Protein AF-A0A3S1CTF2-F1 (afdb_monomer)

Mean predicted aligned error: 11.58 Å

Solvent-accessible surface area (backbone atoms only — not comparable to full-atom values): 7852 Å² total; per-residue (Å²): 132,82,80,82,68,92,82,84,86,61,97,44,65,65,56,34,46,52,37,29,59,73,66,75,52,88,58,88,77,52,76,78,81,39,35,68,41,41,75,71,63,61,42,79,76,97,58,41,69,43,68,81,70,91,71,80,93,76,92,86,74,57,78,86,50,59,79,38,68,71,51,44,52,49,52,54,48,55,53,52,53,48,61,63,50,60,76,74,59,80,69,84,62,67,42,74,62,83,76,89,72,86,76,79,80,84,76,79,83,74,83,79,83,79,133

Secondary structure (DSSP, 8-state):
-----PPPP-SSHHHHHHHHHTTS------TTTSHHHHHTTSS--S---B---SS-------GGGTT-H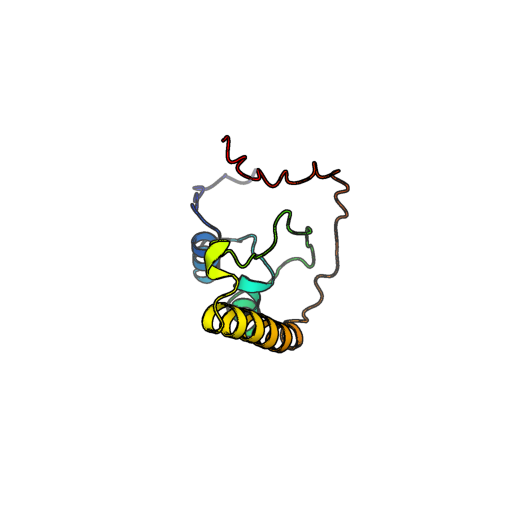HHHHHHHHHHHHHHHHHTT-------B------PPP----------

Radius of gyration: 19.42 Å; Cα contacts (8 Å, |Δi|>4): 58; chains: 1; bounding box: 46×32×60 Å

Sequence (115 aa):
DLERGRRHHLGDARMATEAAVHGHGVALGDSVTASALLARGMLVAPFSLSVPAVDDFYVVCRNEMRATPIVQVFIDWLFAEKAGDDGRADAPVAGRIVSRRKRPALRVMGGKSAS

Foldseek 3Di:
DDPDDDDDDDPDQVRQVVCVLVPVDDGDDDLPVCQVCVVVVSDDDPALEDEPDPDDDDDDDDPVCCPPPVNVVVVVVVVVVVVVCVVRRPPRSPHYDDDPDDDDDDDPPDDDDDD

Structure (mmCIF, N/CA/C/O backbone):
data_AF-A0A3S1CTF2-F1
#
_entry.id   AF-A0A3S1CTF2-F1
#
loop_
_atom_site.group_PDB
_atom_site.id
_atom_site.type_symbol
_atom_site.label_atom_id
_atom_site.label_alt_id
_atom_site.label_comp_id
_atom_site.label_asym_id
_atom_site.label_entity_id
_atom_site.label_seq_id
_atom_site.pdbx_PDB_ins_code
_atom_site.Cartn_x
_atom_site.Cartn_y
_atom_site.Cartn_z
_atom_site.occupancy
_atom_site.B_iso_or_equiv
_atom_site.auth_seq_id
_atom_site.auth_comp_id
_atom_site.auth_asym_id
_atom_site.auth_atom_id
_atom_site.pdbx_PDB_model_num
ATOM 1 N N . ASP A 1 1 ? 27.040 5.688 -20.207 1.00 56.97 1 ASP A N 1
ATOM 2 C CA . ASP A 1 1 ? 26.637 6.690 -19.211 1.00 56.97 1 ASP A CA 1
ATOM 3 C C . ASP A 1 1 ? 25.150 6.940 -19.412 1.00 56.97 1 ASP A C 1
ATOM 5 O O . ASP A 1 1 ? 24.768 7.273 -20.527 1.00 56.97 1 ASP A O 1
ATOM 9 N N . LEU A 1 2 ? 24.292 6.601 -18.447 1.00 67.00 2 LEU A N 1
ATOM 10 C CA . LEU A 1 2 ? 22.846 6.805 -18.605 1.00 67.00 2 LEU A CA 1
ATOM 11 C C . LEU A 1 2 ? 22.540 8.256 -18.231 1.00 67.00 2 LEU A C 1
ATOM 13 O O . LEU A 1 2 ? 22.629 8.615 -17.055 1.00 67.00 2 LEU A O 1
ATOM 17 N N . GLU A 1 3 ? 22.195 9.076 -19.227 1.00 70.69 3 GLU A N 1
ATOM 18 C CA . GLU A 1 3 ? 21.666 10.428 -19.027 1.00 70.69 3 GLU A CA 1
ATOM 19 C C . GLU A 1 3 ? 20.550 10.378 -17.976 1.00 70.69 3 GLU A C 1
ATOM 21 O O . GLU A 1 3 ? 19.512 9.734 -18.155 1.00 70.69 3 GLU A O 1
ATOM 26 N N . ARG A 1 4 ? 20.775 11.024 -16.828 1.00 69.50 4 ARG A N 1
ATOM 27 C CA . ARG A 1 4 ? 19.760 11.104 -15.778 1.00 69.50 4 ARG A CA 1
ATOM 28 C C . ARG A 1 4 ? 18.673 12.071 -16.237 1.00 69.50 4 ARG A C 1
ATOM 30 O O . ARG A 1 4 ? 18.812 13.277 -16.066 1.00 69.50 4 ARG A O 1
ATOM 37 N N . GLY A 1 5 ? 17.595 11.521 -16.792 1.00 70.62 5 GLY A N 1
ATOM 38 C CA . GLY A 1 5 ? 16.392 12.268 -17.154 1.00 70.62 5 GLY A CA 1
ATOM 39 C C . GLY A 1 5 ? 15.729 12.980 -15.965 1.00 70.62 5 GLY A C 1
ATOM 40 O O . GLY A 1 5 ? 16.135 12.847 -14.805 1.00 70.62 5 GLY A O 1
ATOM 41 N N . ARG A 1 6 ? 14.676 13.751 -16.262 1.00 72.12 6 ARG A N 1
ATOM 42 C CA . ARG A 1 6 ? 13.894 14.511 -15.274 1.00 72.12 6 ARG A CA 1
ATOM 43 C C . ARG A 1 6 ? 13.408 13.589 -14.145 1.00 72.12 6 ARG A C 1
ATOM 45 O O . ARG A 1 6 ? 12.745 12.589 -14.394 1.00 72.12 6 ARG A O 1
ATOM 52 N N . ARG A 1 7 ? 13.729 13.941 -12.896 1.00 77.50 7 ARG A N 1
ATOM 53 C CA . ARG A 1 7 ? 13.291 13.201 -11.703 1.00 77.50 7 ARG A CA 1
ATOM 54 C C . ARG A 1 7 ? 11.942 13.725 -11.227 1.00 77.50 7 ARG A C 1
ATOM 56 O O . ARG A 1 7 ? 11.826 14.906 -10.909 1.00 77.50 7 ARG A O 1
ATOM 63 N N . HIS A 1 8 ? 10.950 12.846 -11.144 1.00 82.19 8 HIS A N 1
ATOM 64 C CA . HIS A 1 8 ? 9.673 13.148 -10.506 1.00 82.19 8 HIS A CA 1
ATOM 65 C C . HIS A 1 8 ? 9.795 12.911 -8.998 1.00 82.19 8 HIS A C 1
ATOM 67 O O . HIS A 1 8 ? 10.136 11.811 -8.568 1.00 82.19 8 HIS A O 1
ATOM 73 N N . HIS A 1 9 ? 9.546 13.947 -8.196 1.00 89.00 9 HIS A N 1
ATOM 74 C CA . HIS A 1 9 ? 9.347 13.800 -6.757 1.00 89.00 9 HIS A CA 1
ATOM 75 C C . HIS A 1 9 ? 7.848 13.652 -6.510 1.00 89.00 9 HIS A C 1
ATOM 77 O O . HIS A 1 9 ? 7.070 14.515 -6.915 1.00 89.00 9 HIS A O 1
ATOM 83 N N . LEU A 1 10 ? 7.453 12.564 -5.859 1.00 90.69 10 LEU A N 1
ATOM 84 C CA . LEU A 1 10 ? 6.064 12.269 -5.520 1.00 90.69 10 LEU A CA 1
ATOM 85 C C . LEU A 1 10 ? 5.944 12.311 -3.997 1.00 90.69 10 LEU A C 1
ATOM 87 O O . LEU A 1 10 ? 6.750 11.693 -3.306 1.00 90.69 10 LEU A O 1
ATOM 91 N N . GLY A 1 11 ? 4.998 13.105 -3.492 1.00 90.38 11 GLY A N 1
ATOM 92 C CA . GLY A 1 11 ? 4.903 13.430 -2.065 1.00 90.38 11 GLY A CA 1
ATOM 93 C C . GLY A 1 11 ? 4.370 12.294 -1.190 1.00 90.38 11 GLY A C 1
ATOM 94 O O . GLY A 1 11 ? 4.563 12.325 0.022 1.00 90.38 11 GLY A O 1
ATOM 95 N N . ASP A 1 12 ? 3.727 11.290 -1.789 1.00 90.00 12 ASP A N 1
ATOM 96 C CA . ASP A 1 12 ? 3.221 10.116 -1.086 1.00 90.00 12 ASP A CA 1
ATOM 97 C C . ASP A 1 12 ? 3.256 8.847 -1.961 1.00 90.00 12 ASP A C 1
ATOM 99 O O . ASP A 1 12 ? 3.477 8.885 -3.179 1.00 90.00 12 ASP A O 1
ATOM 103 N N . ALA A 1 13 ? 3.043 7.698 -1.313 1.00 88.88 13 ALA A N 1
ATOM 104 C CA . ALA A 1 13 ? 3.058 6.386 -1.954 1.00 88.88 13 ALA A CA 1
ATOM 105 C C . ALA A 1 13 ? 1.910 6.191 -2.958 1.00 88.88 13 ALA A C 1
ATOM 107 O O . ALA A 1 13 ? 2.087 5.501 -3.965 1.00 88.88 13 ALA A O 1
ATOM 108 N N . ARG A 1 14 ? 0.747 6.812 -2.724 1.00 90.88 14 ARG A N 1
ATOM 109 C CA . ARG A 1 14 ? -0.415 6.707 -3.616 1.00 90.88 14 ARG A CA 1
ATOM 110 C C . ARG A 1 14 ? -0.116 7.380 -4.952 1.00 90.88 14 ARG A C 1
ATOM 112 O O . ARG A 1 14 ? -0.304 6.762 -5.995 1.00 90.88 14 ARG A O 1
ATOM 119 N N . MET A 1 15 ? 0.419 8.599 -4.921 1.00 93.94 15 MET A N 1
ATOM 120 C CA . MET A 1 15 ? 0.849 9.340 -6.104 1.00 93.94 15 MET A CA 1
ATOM 121 C C . MET A 1 15 ? 1.916 8.562 -6.874 1.00 93.94 15 MET A C 1
ATOM 123 O O . MET A 1 15 ? 1.834 8.459 -8.096 1.00 93.94 15 MET A O 1
ATOM 127 N N . ALA A 1 16 ? 2.904 7.987 -6.179 1.00 93.88 16 ALA A N 1
ATOM 128 C CA . ALA A 1 16 ? 3.935 7.182 -6.832 1.00 93.88 16 ALA A CA 1
ATOM 129 C C . ALA A 1 16 ? 3.360 5.934 -7.514 1.00 93.88 16 ALA A C 1
ATOM 131 O O . ALA A 1 16 ? 3.729 5.617 -8.646 1.00 93.88 16 ALA A O 1
ATOM 132 N N . THR A 1 17 ? 2.412 5.272 -6.857 1.00 93.81 17 THR A N 1
ATOM 133 C CA . THR A 1 17 ? 1.716 4.103 -7.398 1.00 93.81 17 THR A CA 1
ATOM 134 C C . THR A 1 17 ? 0.894 4.472 -8.635 1.00 93.81 17 THR A C 1
ATOM 136 O O . THR A 1 17 ? 0.985 3.796 -9.657 1.00 93.81 17 THR A O 1
ATOM 139 N N . GLU A 1 18 ? 0.150 5.578 -8.596 1.00 94.31 18 GLU A N 1
ATOM 140 C CA . GLU A 1 18 ? -0.595 6.085 -9.756 1.00 94.31 18 GLU A CA 1
ATOM 141 C C . GLU A 1 18 ? 0.326 6.462 -10.915 1.00 94.31 18 GLU A C 1
ATOM 143 O O . GLU A 1 18 ? 0.026 6.138 -12.064 1.00 94.31 18 GLU A O 1
ATOM 148 N N . ALA A 1 19 ? 1.466 7.095 -10.635 1.00 94.88 19 ALA A N 1
ATOM 149 C CA . ALA A 1 19 ? 2.448 7.426 -11.658 1.00 94.88 19 ALA A CA 1
ATOM 150 C C . ALA A 1 19 ? 2.981 6.162 -12.359 1.00 94.88 19 ALA A C 1
ATOM 152 O O . ALA A 1 19 ? 3.088 6.143 -13.586 1.00 94.88 19 ALA A O 1
ATOM 153 N N . ALA A 1 20 ? 3.249 5.088 -11.607 1.00 94.88 20 ALA A N 1
ATOM 154 C CA . ALA A 1 20 ? 3.664 3.802 -12.168 1.00 94.88 20 ALA A CA 1
ATOM 155 C C . ALA A 1 20 ? 2.564 3.153 -13.026 1.00 94.88 20 ALA A C 1
ATOM 157 O O . ALA A 1 20 ? 2.854 2.691 -14.128 1.00 94.88 20 ALA A O 1
ATOM 158 N N . VAL A 1 21 ? 1.302 3.191 -12.578 1.00 95.88 21 VAL A N 1
ATOM 159 C CA . VAL A 1 21 ? 0.148 2.696 -13.359 1.00 95.88 21 VAL A CA 1
ATOM 160 C C . VAL A 1 21 ? 0.044 3.396 -14.722 1.00 95.88 21 VAL A C 1
ATOM 162 O O . VAL A 1 21 ? -0.297 2.756 -15.711 1.00 95.88 21 VAL A O 1
ATOM 165 N N . HIS A 1 22 ? 0.374 4.688 -14.796 1.00 95.62 22 HIS A N 1
ATOM 166 C CA . HIS A 1 22 ? 0.340 5.471 -16.040 1.00 95.62 22 HIS A CA 1
ATOM 167 C C . HIS A 1 22 ? 1.665 5.451 -16.826 1.00 95.62 22 HIS A C 1
ATOM 169 O O . HIS A 1 22 ? 1.826 6.205 -17.784 1.00 95.62 22 HIS A O 1
ATOM 175 N N . GLY A 1 23 ? 2.626 4.601 -16.449 1.00 92.94 23 GLY A N 1
ATOM 176 C CA . GLY A 1 23 ? 3.873 4.422 -17.197 1.00 92.94 23 GLY A CA 1
ATOM 177 C C . GLY A 1 23 ? 4.937 5.498 -16.959 1.00 92.94 23 GLY A C 1
ATOM 178 O O . GLY A 1 23 ? 5.883 5.602 -17.736 1.00 92.94 23 GLY A O 1
ATOM 179 N N . HIS A 1 24 ? 4.840 6.283 -15.883 1.00 92.38 24 HIS A N 1
ATOM 180 C CA . HIS A 1 24 ? 5.851 7.291 -1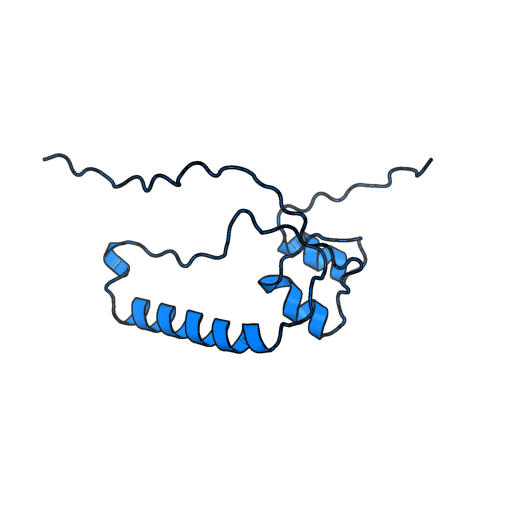5.532 1.00 92.38 24 HIS A CA 1
ATOM 181 C C . HIS A 1 24 ? 7.086 6.717 -14.810 1.00 92.38 24 HIS A C 1
ATOM 183 O O . HIS A 1 24 ? 7.969 7.477 -14.410 1.00 92.38 24 HIS A O 1
ATOM 189 N N . GLY A 1 25 ? 7.173 5.393 -14.640 1.00 91.38 25 GLY A N 1
ATOM 190 C CA . GLY A 1 25 ? 8.342 4.712 -14.082 1.00 91.38 25 GLY A CA 1
ATOM 191 C C . GLY A 1 25 ? 7.989 3.536 -13.174 1.00 91.38 25 GLY A C 1
ATOM 192 O O . GLY A 1 25 ? 6.941 2.913 -13.319 1.00 91.38 25 GLY A O 1
ATOM 193 N N . VAL A 1 26 ? 8.888 3.238 -12.231 1.00 92.62 26 VAL A N 1
ATOM 194 C CA . VAL A 1 26 ? 8.738 2.174 -11.225 1.00 92.62 26 VAL A CA 1
ATOM 195 C C . VAL A 1 26 ? 8.519 2.805 -9.853 1.00 92.62 26 VAL A C 1
ATOM 197 O O . VAL A 1 26 ? 9.243 3.727 -9.477 1.00 92.62 26 VAL A O 1
ATOM 200 N N . ALA A 1 27 ? 7.554 2.283 -9.097 1.00 92.56 27 ALA A N 1
ATOM 201 C CA . ALA A 1 27 ? 7.286 2.683 -7.720 1.00 92.56 27 ALA A CA 1
ATOM 202 C C . ALA A 1 27 ? 7.613 1.548 -6.742 1.00 92.56 27 ALA A C 1
ATOM 204 O O . ALA A 1 27 ? 7.464 0.370 -7.065 1.00 92.56 27 ALA A O 1
ATOM 205 N N . LEU A 1 28 ? 8.038 1.917 -5.533 1.00 90.19 28 LEU A N 1
ATOM 206 C CA . LEU A 1 28 ? 8.099 1.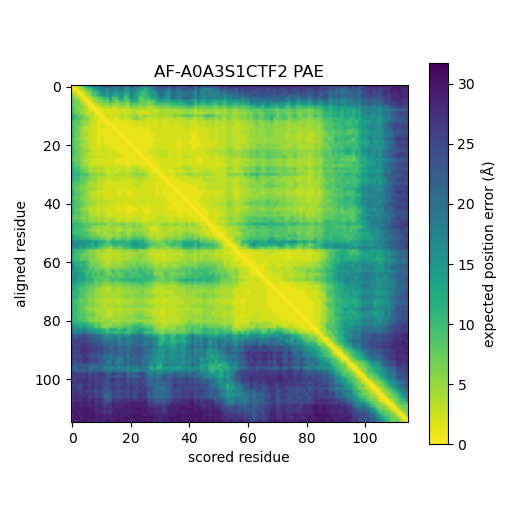003 -4.398 1.00 90.19 28 LEU A CA 1
ATOM 207 C C . LEU A 1 28 ? 6.759 1.082 -3.660 1.00 90.19 28 LEU A C 1
ATOM 209 O O . LEU A 1 28 ? 6.429 2.136 -3.120 1.00 90.19 28 LEU A O 1
ATOM 213 N N . GLY A 1 29 ? 5.998 -0.010 -3.670 1.00 87.81 29 GLY A N 1
ATOM 214 C CA . GLY A 1 29 ? 4.712 -0.128 -2.979 1.00 87.81 29 GLY A CA 1
ATOM 215 C C . GLY A 1 29 ? 4.745 -1.170 -1.864 1.00 87.81 29 GLY A C 1
ATOM 216 O O . GLY A 1 29 ? 5.749 -1.857 -1.665 1.00 87.81 29 GLY A O 1
ATOM 217 N N . ASP A 1 30 ? 3.629 -1.293 -1.154 1.00 85.75 30 ASP A N 1
ATOM 218 C CA . ASP A 1 30 ? 3.403 -2.318 -0.138 1.00 85.75 30 ASP A CA 1
ATOM 219 C C . ASP A 1 30 ? 2.366 -3.350 -0.612 1.00 85.75 30 ASP A C 1
ATOM 221 O O . ASP A 1 30 ? 1.649 -3.150 -1.596 1.00 85.75 30 ASP A O 1
ATOM 225 N N . SER A 1 31 ? 2.299 -4.484 0.085 1.00 80.12 31 SER A N 1
ATOM 226 C CA . SER A 1 31 ? 1.397 -5.580 -0.273 1.00 80.12 31 SER A CA 1
ATOM 227 C C . SER A 1 31 ? -0.081 -5.253 -0.057 1.00 80.12 31 SER A C 1
ATOM 229 O O . SER A 1 31 ? -0.919 -5.929 -0.633 1.00 80.12 31 SER A O 1
ATOM 231 N N . VAL A 1 32 ? -0.423 -4.245 0.746 1.00 83.31 32 VAL A N 1
ATOM 232 C CA . VAL A 1 32 ? -1.815 -3.868 1.024 1.00 83.31 32 VAL A CA 1
ATOM 233 C C . VAL A 1 32 ? -2.347 -2.993 -0.108 1.00 83.31 32 VAL A C 1
ATOM 235 O O . VAL A 1 32 ? -3.375 -3.291 -0.709 1.00 83.31 32 VAL A O 1
ATOM 238 N N . THR A 1 33 ? -1.625 -1.932 -0.458 1.00 85.31 33 THR A N 1
ATOM 239 C CA . THR A 1 33 ? -2.079 -0.934 -1.434 1.00 85.31 33 THR A CA 1
ATOM 240 C C . THR A 1 33 ? -1.882 -1.378 -2.884 1.00 85.31 33 THR A C 1
ATOM 242 O O . THR A 1 33 ? -2.679 -1.012 -3.752 1.00 85.31 33 THR A O 1
ATOM 245 N N . ALA A 1 34 ? -0.863 -2.198 -3.167 1.00 89.12 34 ALA A N 1
ATOM 246 C CA . ALA A 1 34 ? -0.570 -2.656 -4.525 1.00 89.12 34 ALA A CA 1
ATOM 247 C C . ALA A 1 34 ? -1.261 -3.976 -4.906 1.00 89.12 34 ALA A C 1
ATOM 249 O O . ALA A 1 34 ? -1.357 -4.264 -6.099 1.00 89.12 34 ALA A O 1
ATOM 250 N N . SER A 1 35 ? -1.761 -4.769 -3.946 1.00 86.31 35 SER A N 1
ATOM 251 C CA . SER A 1 35 ? -2.295 -6.122 -4.205 1.00 86.31 35 SER A CA 1
ATOM 252 C C . SER A 1 35 ? -3.367 -6.134 -5.297 1.00 86.31 35 SER A C 1
ATOM 254 O O . SER A 1 35 ? -3.206 -6.804 -6.317 1.00 86.31 35 SER A O 1
ATOM 256 N N . ALA A 1 36 ? -4.408 -5.306 -5.166 1.00 87.88 36 ALA A N 1
ATOM 257 C CA . ALA A 1 36 ? -5.478 -5.241 -6.160 1.00 87.88 36 ALA A CA 1
ATOM 258 C C . ALA A 1 36 ? -4.977 -4.796 -7.548 1.00 87.88 36 ALA A C 1
ATOM 260 O O . ALA A 1 36 ? -5.492 -5.241 -8.574 1.00 87.88 36 ALA A O 1
ATOM 261 N N . LEU A 1 37 ? -3.959 -3.929 -7.588 1.00 91.69 37 LEU A N 1
ATOM 262 C CA . LEU A 1 37 ? -3.352 -3.417 -8.819 1.00 91.69 37 LEU A CA 1
ATOM 263 C C . LEU A 1 37 ? -2.533 -4.483 -9.551 1.00 91.69 37 LEU A C 1
ATOM 265 O O . LEU A 1 37 ? -2.567 -4.545 -10.782 1.00 91.69 37 LEU A O 1
ATOM 269 N N . LEU A 1 38 ? -1.827 -5.315 -8.788 1.00 90.62 38 LEU A N 1
ATOM 270 C CA . LEU A 1 38 ? -1.084 -6.470 -9.281 1.00 90.62 38 LEU A CA 1
ATOM 271 C C . LEU A 1 38 ? -2.048 -7.570 -9.745 1.00 90.62 38 LEU A C 1
ATOM 273 O O . LEU A 1 38 ? -1.904 -8.082 -10.851 1.00 90.62 38 LEU A O 1
ATOM 277 N N . ALA A 1 39 ? -3.084 -7.866 -8.955 1.00 88.25 39 ALA A N 1
ATOM 278 C CA . ALA A 1 39 ? -4.089 -8.879 -9.277 1.00 88.25 39 ALA A CA 1
ATOM 279 C C . ALA A 1 39 ? -4.854 -8.566 -10.574 1.00 88.25 39 ALA A C 1
ATOM 281 O O . ALA A 1 39 ? -5.163 -9.472 -11.345 1.00 88.25 39 ALA A O 1
ATOM 282 N N . ARG A 1 40 ? -5.130 -7.283 -10.849 1.00 91.75 40 A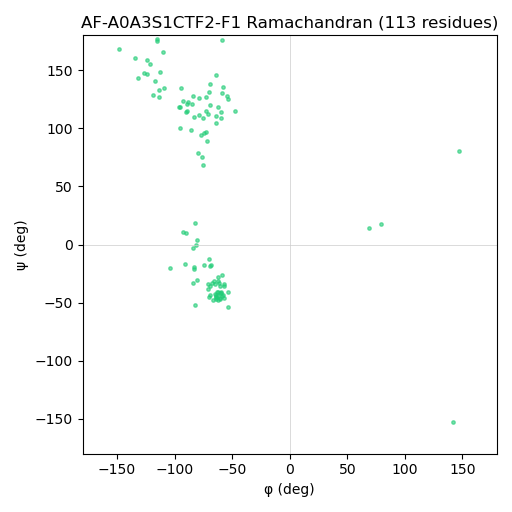RG A N 1
ATOM 283 C CA . ARG A 1 40 ? -5.763 -6.838 -12.105 1.00 91.75 40 ARG A CA 1
ATOM 284 C C . ARG A 1 40 ? -4.793 -6.707 -13.287 1.00 91.75 40 ARG A C 1
ATOM 286 O O . ARG A 1 40 ? -5.220 -6.294 -14.360 1.00 91.75 40 ARG A O 1
ATOM 293 N N . GLY A 1 41 ? -3.502 -6.984 -13.093 1.00 92.00 41 GLY A N 1
ATOM 294 C CA . GLY A 1 41 ? -2.470 -6.856 -14.127 1.00 92.00 41 GLY A CA 1
ATOM 295 C C . GLY A 1 41 ? -2.158 -5.417 -14.551 1.00 92.00 41 GLY A C 1
ATOM 296 O O . GLY A 1 41 ? -1.523 -5.208 -15.579 1.00 92.00 41 GLY A O 1
ATOM 297 N N . MET A 1 42 ? -2.598 -4.414 -13.784 1.00 95.19 42 MET A N 1
ATOM 298 C CA . MET A 1 42 ? -2.280 -3.006 -14.065 1.00 95.19 42 MET A CA 1
ATOM 299 C C . MET A 1 42 ? -0.913 -2.587 -13.531 1.00 95.19 42 MET A C 1
ATOM 301 O O . MET A 1 42 ? -0.364 -1.580 -13.964 1.00 95.19 42 MET A O 1
ATOM 305 N N . LEU A 1 43 ? -0.372 -3.350 -12.587 1.00 94.50 43 LEU A N 1
ATOM 306 C CA . LEU A 1 43 ? 1.027 -3.301 -12.196 1.00 94.50 43 LEU A CA 1
ATOM 307 C C . LEU A 1 43 ? 1.627 -4.695 -12.336 1.00 94.50 43 LEU A C 1
ATOM 309 O O . LEU A 1 43 ? 0.926 -5.704 -12.277 1.00 94.50 43 LEU A O 1
ATOM 313 N N . VAL A 1 44 ? 2.949 -4.732 -12.453 1.00 93.06 44 VAL A N 1
ATOM 314 C CA . VAL A 1 44 ? 3.751 -5.948 -12.330 1.00 93.06 44 VAL A CA 1
ATOM 315 C C . VAL A 1 44 ? 4.844 -5.707 -11.296 1.00 93.06 44 VAL A C 1
ATOM 317 O O . VAL A 1 44 ? 5.335 -4.586 -11.163 1.00 93.06 44 VAL A O 1
ATOM 320 N N . ALA A 1 45 ? 5.236 -6.749 -10.565 1.00 91.81 45 ALA A N 1
ATOM 321 C CA . ALA A 1 45 ? 6.389 -6.710 -9.673 1.00 91.81 45 ALA A CA 1
ATOM 322 C C . ALA A 1 45 ? 7.613 -7.265 -10.427 1.00 91.81 45 ALA A C 1
ATOM 324 O O . ALA A 1 45 ? 7.736 -8.482 -10.560 1.00 91.81 45 ALA A O 1
ATOM 325 N N . PRO A 1 46 ? 8.517 -6.415 -10.954 1.00 89.38 46 PRO A N 1
ATOM 326 C CA . PRO A 1 46 ? 9.630 -6.877 -11.790 1.00 89.38 46 PRO A CA 1
ATOM 327 C C . PRO A 1 46 ? 10.680 -7.687 -11.015 1.00 89.38 46 PRO A C 1
ATOM 329 O O . PRO A 1 46 ? 11.478 -8.397 -11.621 1.00 89.38 46 PRO A O 1
ATOM 332 N N . PHE A 1 47 ? 10.686 -7.587 -9.684 1.00 87.31 47 PHE A N 1
ATOM 333 C CA . PHE A 1 47 ? 11.595 -8.310 -8.803 1.00 87.31 47 PHE A CA 1
ATOM 334 C C . PHE A 1 47 ? 10.806 -8.956 -7.670 1.00 87.31 47 PHE A C 1
ATOM 336 O O . PHE A 1 47 ? 9.911 -8.336 -7.100 1.00 87.31 47 PHE A O 1
ATOM 343 N N . SER A 1 48 ? 11.213 -10.156 -7.266 1.00 81.38 48 SER A N 1
ATOM 344 C CA . SER A 1 48 ? 10.680 -10.840 -6.084 1.00 81.38 48 SER A CA 1
ATOM 345 C C . SER A 1 48 ? 11.327 -10.364 -4.772 1.00 81.38 48 SER A C 1
ATOM 347 O O . SER A 1 48 ? 11.267 -11.051 -3.755 1.00 81.38 48 SER A O 1
ATOM 349 N N . LEU A 1 49 ? 11.963 -9.187 -4.777 1.00 85.44 49 LEU A N 1
ATOM 350 C CA . LEU A 1 49 ? 12.636 -8.619 -3.615 1.00 85.44 49 LEU A CA 1
ATOM 351 C C . LEU A 1 49 ? 11.639 -7.869 -2.724 1.00 85.44 49 LEU A C 1
ATOM 353 O O . LEU A 1 49 ? 10.972 -6.945 -3.182 1.00 85.44 49 LEU A O 1
ATOM 357 N N . SER A 1 50 ? 11.615 -8.201 -1.432 1.00 82.75 50 SER A N 1
ATOM 358 C CA . SER A 1 50 ? 10.906 -7.422 -0.411 1.00 82.75 50 SER A CA 1
ATOM 359 C C . SER A 1 50 ? 11.831 -6.998 0.720 1.00 82.75 50 SER A C 1
ATOM 361 O O . SER A 1 50 ? 12.755 -7.712 1.129 1.00 82.75 50 SER A O 1
ATOM 363 N N . VAL A 1 51 ? 11.535 -5.824 1.267 1.00 84.06 51 VAL A N 1
ATOM 364 C CA . VAL A 1 51 ? 12.096 -5.353 2.531 1.00 84.06 51 VAL A CA 1
ATOM 365 C C . VAL A 1 51 ? 10.947 -5.286 3.533 1.00 84.06 51 VAL A C 1
ATOM 367 O O . VAL A 1 51 ? 9.894 -4.751 3.187 1.00 84.06 51 VAL A O 1
ATOM 370 N N . PRO A 1 52 ? 11.109 -5.816 4.760 1.00 80.12 52 PRO A N 1
ATOM 371 C CA . PRO A 1 52 ? 10.101 -5.655 5.798 1.00 80.12 52 PRO A CA 1
ATOM 372 C C . PRO A 1 52 ? 9.787 -4.174 6.006 1.00 80.12 52 PRO A C 1
ATOM 374 O O . PRO A 1 52 ? 10.706 -3.376 6.219 1.00 80.12 52 PRO A O 1
ATOM 377 N N . ALA A 1 53 ? 8.504 -3.821 5.959 1.00 78.81 53 ALA A N 1
ATOM 378 C CA . ALA A 1 53 ? 8.075 -2.467 6.255 1.00 78.81 53 ALA A CA 1
ATOM 379 C C . ALA A 1 53 ? 8.525 -2.080 7.676 1.00 78.81 53 ALA A C 1
ATOM 381 O O . ALA A 1 53 ? 8.469 -2.879 8.620 1.00 78.81 53 ALA A O 1
ATOM 382 N N . VAL A 1 54 ? 9.062 -0.864 7.820 1.00 71.69 54 VAL A N 1
ATOM 383 C CA . VAL A 1 54 ? 9.494 -0.351 9.131 1.00 71.69 54 VAL A CA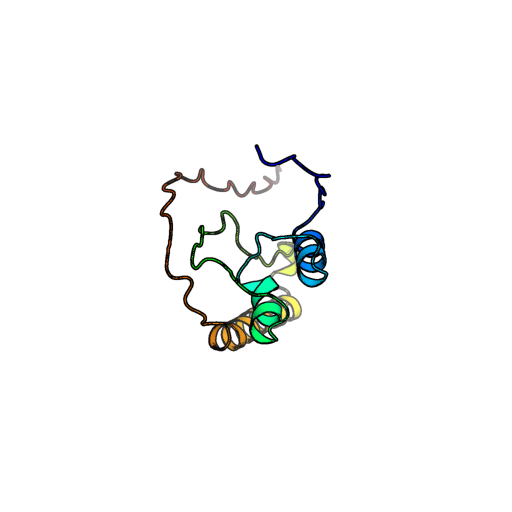 1
ATOM 384 C C . VAL A 1 54 ? 8.276 -0.093 10.015 1.00 71.69 54 VAL A C 1
ATOM 386 O O . VAL A 1 54 ? 8.319 -0.402 11.205 1.00 71.69 54 VAL A O 1
ATOM 389 N N . ASP A 1 55 ? 7.188 0.361 9.404 1.00 71.50 55 ASP A N 1
ATOM 390 C CA . ASP A 1 55 ? 5.904 0.632 10.033 1.00 71.50 55 ASP A CA 1
ATOM 391 C C . ASP A 1 55 ? 4.811 -0.209 9.366 1.00 71.50 55 ASP A C 1
ATOM 393 O O . ASP A 1 55 ? 4.960 -0.632 8.221 1.00 71.50 55 ASP A O 1
ATOM 397 N N . ASP A 1 56 ? 3.739 -0.470 10.106 1.00 79.69 56 ASP A N 1
ATOM 398 C CA . ASP A 1 56 ? 2.568 -1.216 9.642 1.00 79.69 56 ASP A CA 1
ATOM 399 C C . ASP A 1 56 ? 1.339 -0.290 9.641 1.00 79.69 56 ASP A C 1
ATOM 401 O O . ASP A 1 56 ? 1.414 0.863 10.080 1.00 79.69 56 ASP A O 1
ATOM 405 N N . PHE A 1 57 ? 0.200 -0.775 9.160 1.00 84.12 57 PHE A N 1
ATOM 406 C CA . PHE A 1 57 ? -1.064 -0.055 9.244 1.00 84.12 57 PHE A CA 1
ATOM 407 C C . PHE A 1 57 ? -1.663 -0.192 10.649 1.00 84.12 57 PHE A C 1
ATOM 409 O O . PHE A 1 57 ? -1.868 -1.295 11.153 1.00 84.12 57 PHE A O 1
ATOM 416 N N . TYR A 1 58 ? -1.978 0.941 11.280 1.00 89.50 58 TYR A N 1
ATOM 417 C CA . TYR A 1 58 ? -2.536 0.985 12.631 1.00 89.50 58 TYR A CA 1
ATOM 418 C C . TYR A 1 58 ? -3.933 1.597 12.636 1.00 89.50 58 TYR A C 1
ATOM 420 O O . TYR A 1 58 ? -4.181 2.616 11.992 1.00 89.50 58 TYR A O 1
ATOM 428 N N . VAL A 1 59 ? -4.820 1.029 13.452 1.00 91.44 59 VAL A N 1
ATOM 429 C CA . VAL A 1 59 ? -6.082 1.677 13.814 1.00 91.44 59 VAL A CA 1
ATOM 430 C C . VAL A 1 59 ? -5.849 2.531 15.052 1.00 91.44 59 VAL A C 1
ATOM 432 O O . VAL A 1 59 ? -5.451 2.026 16.101 1.00 91.44 59 VAL A O 1
ATOM 435 N N . VAL A 1 60 ? -6.101 3.833 14.934 1.00 92.88 60 VAL A N 1
ATOM 436 C CA . VAL A 1 60 ? -5.912 4.794 16.024 1.00 92.88 60 VAL A CA 1
ATOM 437 C C . VAL A 1 60 ? -7.249 5.437 16.360 1.00 92.88 60 VAL A C 1
ATOM 439 O O . VAL A 1 60 ? -7.941 5.963 15.493 1.00 92.88 60 VAL A O 1
ATOM 442 N N . CYS A 1 61 ? -7.601 5.421 17.642 1.00 93.00 61 CYS A N 1
ATOM 443 C CA . CYS A 1 61 ? -8.747 6.140 18.181 1.00 93.00 61 CYS A CA 1
ATOM 444 C C . CYS A 1 61 ? -8.339 6.864 19.467 1.00 93.00 61 CYS A C 1
ATOM 446 O O . CYS A 1 61 ? -7.327 6.533 20.090 1.00 93.00 61 CYS A O 1
ATOM 448 N N . ARG A 1 62 ? -9.121 7.872 19.866 1.00 93.81 62 ARG A N 1
ATOM 449 C CA . ARG A 1 62 ? -8.933 8.501 21.177 1.00 93.81 62 ARG A CA 1
ATOM 450 C C . ARG A 1 62 ? -9.222 7.481 22.276 1.00 93.81 62 ARG A C 1
ATOM 452 O O . ARG A 1 62 ? -10.110 6.645 22.118 1.00 93.81 62 ARG A O 1
ATOM 459 N N . ASN A 1 63 ? -8.497 7.562 23.388 1.00 89.94 63 ASN A N 1
ATOM 460 C CA . ASN A 1 63 ? -8.584 6.555 24.445 1.00 89.94 63 ASN A CA 1
ATOM 461 C C . ASN A 1 63 ? -10.005 6.440 25.022 1.00 89.94 63 ASN A C 1
ATOM 463 O O . ASN A 1 63 ? -10.506 5.337 25.216 1.00 89.94 63 ASN A O 1
ATOM 467 N N . GLU A 1 64 ? -10.683 7.571 25.210 1.00 92.50 64 GLU A N 1
ATOM 468 C CA . GLU A 1 64 ? -12.071 7.641 25.668 1.00 92.50 64 GLU A CA 1
ATOM 469 C C . GLU A 1 64 ? -13.064 6.981 24.697 1.00 92.50 64 GLU A C 1
ATOM 471 O O . GLU A 1 64 ? -14.080 6.440 25.122 1.00 92.50 64 GLU A O 1
ATOM 476 N N . MET A 1 65 ? -12.745 6.957 23.400 1.00 91.88 65 MET A N 1
ATOM 477 C CA . MET A 1 65 ? -13.599 6.364 22.370 1.00 91.88 65 MET A CA 1
ATOM 478 C C . MET A 1 65 ? -13.412 4.853 22.249 1.00 91.88 65 MET A C 1
ATOM 480 O O . MET A 1 65 ? -14.318 4.181 21.759 1.00 91.88 65 MET A O 1
ATOM 484 N N . ARG A 1 66 ? -12.283 4.306 22.717 1.00 88.06 66 ARG A N 1
ATOM 485 C CA . ARG A 1 66 ? -11.944 2.880 22.587 1.00 88.06 66 ARG A CA 1
ATOM 486 C C . ARG A 1 66 ? -12.997 1.955 23.203 1.00 88.06 66 ARG A C 1
ATOM 488 O O . ARG A 1 66 ? -13.215 0.869 22.688 1.00 88.06 66 ARG A O 1
ATOM 495 N N . ALA A 1 67 ? -13.645 2.379 24.288 1.00 89.31 67 ALA A N 1
ATOM 496 C CA . ALA A 1 67 ? -14.684 1.599 24.963 1.00 89.31 67 ALA A CA 1
ATOM 497 C C . ALA A 1 67 ? -16.083 1.751 24.331 1.00 89.31 67 ALA A C 1
ATOM 499 O O . ALA A 1 67 ? -17.034 1.115 24.784 1.00 89.31 67 ALA A O 1
ATOM 500 N N . THR A 1 68 ? -16.238 2.595 23.306 1.00 96.25 68 THR A N 1
ATOM 501 C CA . THR A 1 68 ? -17.538 2.821 22.665 1.00 96.25 68 THR A CA 1
ATOM 502 C C . THR A 1 68 ? -17.911 1.596 21.825 1.00 96.25 68 THR A C 1
ATOM 504 O O . THR A 1 68 ? -17.134 1.234 20.938 1.00 96.25 68 THR A O 1
ATOM 507 N N . PRO A 1 69 ? -19.102 0.992 22.006 1.00 95.62 69 PRO A N 1
ATOM 508 C CA . PRO A 1 69 ? -19.479 -0.231 21.294 1.00 95.62 69 PRO A CA 1
ATOM 509 C C . PRO A 1 69 ? -19.341 -0.137 19.770 1.00 95.62 69 PRO A C 1
ATOM 511 O O . PRO A 1 69 ? -18.829 -1.057 19.145 1.00 95.62 69 PRO A O 1
ATOM 514 N N . ILE A 1 70 ? -19.719 0.997 19.168 1.00 95.62 70 ILE A N 1
ATOM 515 C CA . ILE A 1 70 ? -19.606 1.190 17.714 1.00 95.62 70 ILE A CA 1
ATOM 516 C C . ILE A 1 70 ? -18.152 1.191 17.221 1.00 95.62 70 ILE A C 1
ATOM 518 O O . ILE A 1 70 ? -17.872 0.698 16.133 1.00 95.62 70 ILE A O 1
ATOM 522 N N . VAL A 1 71 ? -17.218 1.707 18.028 1.00 96.19 71 VAL A N 1
ATOM 523 C CA . VAL A 1 71 ? -15.786 1.715 17.698 1.00 96.19 71 VAL A CA 1
ATOM 524 C C . VAL A 1 71 ? -15.242 0.293 17.739 1.00 96.19 71 VAL A C 1
ATOM 526 O O . VAL A 1 71 ? -14.532 -0.106 16.822 1.00 96.19 71 VAL A O 1
ATOM 529 N N . GLN A 1 72 ? -15.620 -0.486 18.755 1.00 94.62 72 GLN A N 1
ATOM 530 C CA . GLN A 1 72 ? -15.192 -1.878 18.869 1.00 94.62 72 GLN A CA 1
ATOM 531 C C . GLN A 1 72 ? -15.725 -2.728 17.710 1.00 94.62 72 GLN A C 1
ATOM 533 O O . GLN A 1 72 ? -14.946 -3.415 17.060 1.00 94.62 72 GLN A O 1
ATOM 538 N N . VAL A 1 73 ? -17.016 -2.598 17.383 1.00 96.56 73 VAL A N 1
ATOM 539 C CA . VAL A 1 73 ? -17.632 -3.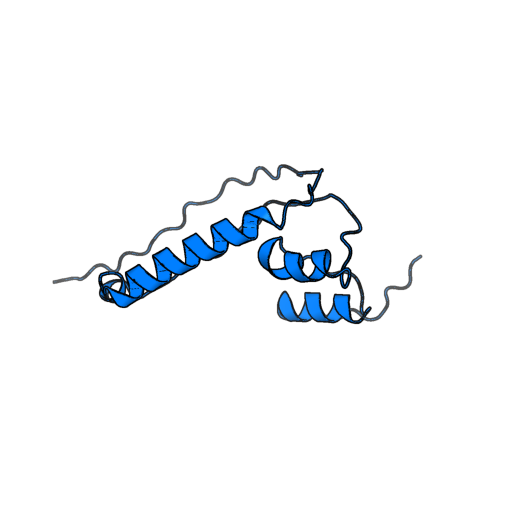306 16.248 1.00 96.56 73 VAL A CA 1
ATOM 540 C C . VAL A 1 73 ? -16.929 -2.971 14.932 1.00 96.56 73 VAL A C 1
ATOM 542 O O . VAL A 1 73 ? -16.656 -3.872 14.144 1.00 96.56 73 VAL A O 1
ATOM 545 N N . PHE A 1 74 ? -16.599 -1.697 14.695 1.00 95.88 74 PHE A N 1
ATOM 546 C CA . PHE A 1 74 ? -15.869 -1.295 13.492 1.00 95.88 74 PHE A CA 1
ATOM 547 C C . PHE A 1 74 ? -14.461 -1.899 13.435 1.00 95.88 74 PHE A C 1
ATOM 549 O O . PHE A 1 74 ? -14.051 -2.380 12.382 1.00 95.88 74 PHE A O 1
ATOM 556 N N . ILE A 1 75 ? -13.728 -1.887 14.552 1.00 94.88 75 ILE A N 1
ATOM 557 C CA . ILE A 1 75 ? -12.382 -2.468 14.632 1.00 94.88 75 ILE A CA 1
ATOM 558 C C . ILE A 1 75 ? -12.435 -3.972 14.355 1.00 94.88 75 ILE A C 1
ATOM 560 O O . ILE A 1 75 ? -11.664 -4.464 13.531 1.00 94.88 75 ILE A O 1
ATOM 564 N N . ASP A 1 76 ? -13.356 -4.686 15.001 1.00 94.75 76 ASP A N 1
ATOM 565 C CA . ASP A 1 76 ? -13.503 -6.134 14.844 1.00 94.75 76 ASP A CA 1
ATOM 566 C C . ASP A 1 76 ? -13.866 -6.497 13.399 1.00 94.75 76 ASP A C 1
ATOM 568 O O . ASP A 1 76 ? -13.250 -7.385 12.807 1.00 94.75 76 ASP A O 1
ATOM 572 N N . TRP A 1 77 ? -14.808 -5.762 12.802 1.00 95.75 77 TRP A N 1
ATOM 573 C CA . TRP A 1 77 ? -15.161 -5.915 11.393 1.00 95.75 77 TRP A CA 1
ATOM 574 C C . TRP A 1 77 ? -13.968 -5.642 10.467 1.00 95.75 77 TRP A C 1
ATOM 576 O O . TRP A 1 77 ? -13.687 -6.451 9.589 1.00 95.75 77 TRP A O 1
ATOM 586 N N . LEU A 1 78 ? -13.218 -4.558 10.683 1.00 94.12 78 LEU A N 1
ATOM 587 C CA . LEU A 1 78 ? -12.079 -4.190 9.837 1.00 94.12 78 LEU A CA 1
ATOM 588 C C . LEU A 1 78 ? -10.995 -5.279 9.820 1.00 94.12 78 LEU A C 1
ATOM 590 O O . LEU A 1 78 ? -10.436 -5.586 8.766 1.00 94.12 78 LEU A O 1
ATOM 594 N N . PHE A 1 79 ? -10.698 -5.877 10.976 1.00 92.19 79 PHE A N 1
ATOM 595 C CA . PHE A 1 79 ? -9.743 -6.983 11.050 1.00 92.19 79 PHE A CA 1
ATOM 596 C C . PHE A 1 79 ? -10.292 -8.276 10.434 1.00 92.19 79 PHE A C 1
ATOM 598 O O . PHE A 1 79 ? -9.520 -9.012 9.815 1.00 92.19 79 PHE A O 1
ATOM 605 N N . ALA A 1 80 ? -11.597 -8.539 10.550 1.00 92.88 80 ALA A N 1
ATOM 606 C CA . ALA A 1 80 ? -12.238 -9.666 9.876 1.00 92.88 80 ALA A CA 1
ATOM 607 C C . ALA A 1 80 ? -12.176 -9.528 8.343 1.00 92.88 80 ALA A C 1
ATOM 609 O O . ALA A 1 80 ? -11.790 -10.481 7.665 1.00 92.88 80 ALA A O 1
ATOM 610 N N . GLU A 1 81 ? -12.465 -8.340 7.801 1.00 90.81 81 GLU A N 1
ATOM 611 C CA . GLU A 1 81 ? -12.340 -8.051 6.365 1.00 90.81 81 GLU A CA 1
ATOM 612 C C . GLU A 1 81 ? -10.900 -8.227 5.880 1.00 90.81 81 GLU A C 1
ATOM 614 O O . GLU A 1 81 ? -10.660 -8.891 4.871 1.00 90.81 81 GLU A O 1
ATOM 619 N N . LYS A 1 82 ? -9.922 -7.696 6.629 1.00 85.38 82 LYS A N 1
ATOM 620 C CA . LYS A 1 82 ? -8.502 -7.854 6.292 1.00 85.38 82 LYS A CA 1
ATOM 621 C C . LYS A 1 82 ? -8.102 -9.328 6.199 1.00 85.38 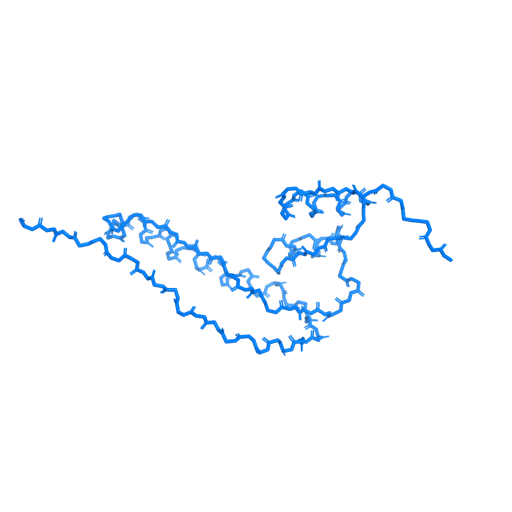82 LYS A C 1
ATOM 623 O O . LYS A 1 82 ? -7.429 -9.715 5.247 1.00 85.38 82 LYS A O 1
ATOM 628 N N . ALA A 1 83 ? -8.510 -10.145 7.170 1.00 84.31 83 ALA A N 1
ATOM 629 C CA . ALA A 1 83 ? -8.206 -11.574 7.163 1.00 84.31 83 ALA A CA 1
ATOM 630 C C . ALA A 1 83 ? -8.822 -12.296 5.949 1.00 84.31 83 ALA A C 1
ATOM 632 O O . ALA A 1 8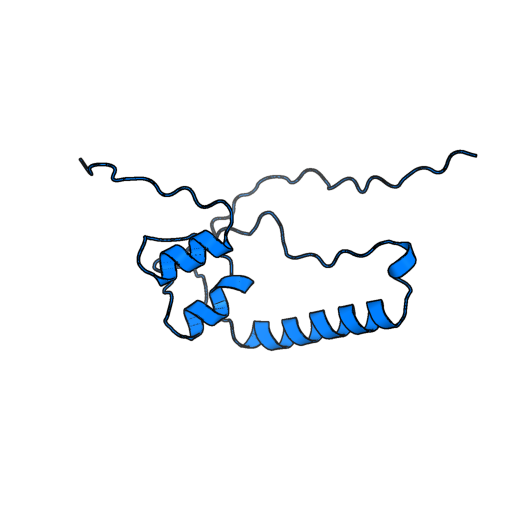3 ? -8.233 -13.250 5.441 1.00 84.31 83 ALA A O 1
ATOM 633 N N . GLY A 1 84 ? -9.977 -11.828 5.464 1.00 77.56 84 GLY A N 1
ATOM 634 C CA . GLY A 1 84 ? -10.588 -12.312 4.226 1.00 77.56 84 GLY A CA 1
ATOM 635 C C . GLY A 1 84 ? -9.795 -11.953 2.962 1.00 77.56 84 GLY A C 1
ATOM 636 O O . GLY A 1 84 ? -9.761 -12.750 2.024 1.00 77.56 84 GLY A O 1
ATOM 637 N N . ASP A 1 85 ? -9.130 -10.794 2.938 1.00 70.75 85 ASP A N 1
ATOM 638 C CA . ASP A 1 85 ? -8.373 -10.302 1.775 1.00 70.75 85 ASP A CA 1
ATOM 639 C C . ASP A 1 85 ? -6.942 -10.869 1.693 1.00 70.75 85 ASP A C 1
ATOM 641 O O . ASP A 1 85 ? -6.448 -11.168 0.601 1.00 70.75 85 ASP A O 1
ATOM 645 N N . ASP A 1 86 ? -6.296 -11.126 2.839 1.00 62.00 86 ASP A N 1
ATOM 646 C CA . ASP A 1 86 ? -4.960 -11.744 2.900 1.00 62.00 86 ASP A CA 1
ATOM 647 C C . ASP A 1 86 ? -4.941 -13.137 2.210 1.00 62.00 86 ASP A C 1
ATOM 649 O O . ASP A 1 86 ? -3.920 -13.543 1.654 1.00 62.00 86 ASP A O 1
ATOM 653 N N . GLY A 1 87 ? -6.082 -13.841 2.148 1.00 52.91 87 GLY A N 1
ATOM 654 C CA . GLY A 1 87 ? -6.234 -15.111 1.419 1.00 52.91 87 GLY A CA 1
ATOM 655 C C . GLY A 1 87 ? -6.204 -14.997 -0.115 1.00 52.91 87 GLY A C 1
ATOM 656 O O . GLY A 1 87 ? -6.088 -16.014 -0.800 1.00 52.91 87 GLY A O 1
ATOM 657 N N . ARG A 1 88 ? -6.300 -13.782 -0.674 1.00 49.38 88 ARG A N 1
ATOM 658 C CA . ARG A 1 88 ? -6.301 -13.509 -2.125 1.00 49.38 88 ARG A CA 1
ATOM 659 C C . ARG A 1 88 ? -4.969 -12.949 -2.637 1.00 49.38 88 ARG A C 1
ATOM 661 O O . ARG A 1 88 ? -4.698 -13.030 -3.833 1.00 49.38 88 ARG A O 1
ATOM 668 N N . ALA A 1 89 ? -4.148 -12.392 -1.746 1.00 48.22 89 ALA A N 1
ATOM 669 C CA . ALA A 1 89 ? -2.929 -11.648 -2.068 1.00 48.22 89 ALA A CA 1
ATOM 670 C C . ALA A 1 89 ? -1.637 -12.495 -2.078 1.00 48.22 89 ALA A C 1
ATOM 672 O O . ALA A 1 89 ? -0.544 -11.932 -2.152 1.00 48.22 89 ALA A O 1
ATOM 673 N N . ASP A 1 90 ? -1.737 -13.828 -2.011 1.00 42.31 90 ASP A N 1
ATOM 674 C CA . ASP A 1 90 ? -0.587 -14.739 -1.925 1.00 42.31 90 ASP A CA 1
ATOM 675 C C . ASP A 1 90 ? 0.149 -14.886 -3.275 1.00 42.31 90 ASP A C 1
ATOM 677 O O . ASP A 1 90 ? 0.119 -15.918 -3.942 1.00 42.31 90 ASP A O 1
ATOM 681 N N . ALA A 1 91 ? 0.802 -13.812 -3.720 1.00 44.62 91 ALA A N 1
ATOM 682 C CA . ALA A 1 91 ? 1.902 -13.899 -4.670 1.00 44.62 91 ALA A CA 1
ATOM 683 C C . ALA A 1 91 ? 3.213 -13.914 -3.862 1.00 44.62 91 ALA A C 1
ATOM 685 O O . ALA A 1 91 ? 3.507 -12.949 -3.146 1.00 44.62 91 ALA A O 1
ATOM 686 N N . PRO A 1 92 ? 4.028 -14.981 -3.944 1.00 44.53 92 PRO A N 1
ATOM 687 C CA . PRO A 1 92 ? 5.182 -15.140 -3.076 1.00 44.53 92 PRO A CA 1
ATOM 688 C C . PRO A 1 92 ? 6.264 -14.128 -3.457 1.00 44.53 92 PRO A C 1
ATOM 690 O O . PRO A 1 92 ? 6.897 -14.228 -4.510 1.00 44.53 92 PRO A O 1
ATOM 693 N N . VAL A 1 93 ? 6.532 -13.164 -2.576 1.00 47.72 93 VAL A N 1
ATOM 694 C CA . VAL A 1 93 ? 7.685 -12.264 -2.719 1.00 47.72 93 VAL A CA 1
ATOM 695 C C . VAL A 1 93 ? 8.939 -12.996 -2.223 1.00 47.72 93 VAL A C 1
ATOM 697 O O . VAL A 1 93 ? 9.375 -12.861 -1.076 1.00 47.72 93 VAL A O 1
ATOM 700 N N . ALA A 1 94 ? 9.469 -13.869 -3.083 1.00 40.00 94 ALA A N 1
ATOM 701 C CA . ALA A 1 94 ? 10.641 -14.697 -2.824 1.00 40.00 94 ALA A CA 1
ATOM 702 C C . ALA A 1 94 ? 11.944 -13.879 -2.883 1.00 40.00 94 ALA A C 1
ATOM 704 O O . ALA A 1 94 ? 12.534 -13.679 -3.945 1.00 40.00 94 ALA A O 1
ATOM 705 N N . GLY A 1 95 ? 12.407 -13.436 -1.714 1.00 48.53 95 GLY A N 1
ATOM 706 C CA . GLY A 1 95 ? 13.676 -12.729 -1.548 1.00 48.53 95 GLY A CA 1
ATOM 707 C C . GLY A 1 95 ? 13.583 -11.700 -0.431 1.00 48.53 95 GLY A C 1
ATOM 708 O O . GLY A 1 95 ? 13.374 -10.520 -0.689 1.00 48.53 95 GLY A O 1
ATOM 709 N N . ARG A 1 96 ? 13.703 -12.133 0.829 1.00 52.38 96 ARG A N 1
ATOM 710 C CA . ARG A 1 96 ? 13.744 -11.218 1.982 1.00 52.38 96 ARG A CA 1
ATOM 711 C C . ARG A 1 96 ? 15.191 -10.824 2.253 1.00 52.38 96 ARG A C 1
ATOM 713 O O . ARG A 1 96 ? 15.984 -11.664 2.676 1.00 52.38 96 ARG A O 1
ATOM 720 N N . ILE A 1 97 ? 15.535 -9.549 2.080 1.00 57.12 97 ILE A N 1
ATOM 721 C CA . ILE A 1 97 ? 16.781 -9.021 2.653 1.00 57.12 97 ILE A CA 1
ATOM 722 C C . ILE A 1 97 ? 16.528 -8.762 4.140 1.00 57.12 97 ILE A C 1
ATOM 724 O O . ILE A 1 97 ? 15.760 -7.875 4.519 1.00 57.12 97 ILE A O 1
ATOM 728 N N . VAL A 1 98 ? 17.169 -9.550 5.004 1.00 47.75 98 VAL A N 1
ATOM 729 C CA . VAL A 1 98 ? 17.066 -9.391 6.458 1.00 47.75 98 VAL A CA 1
ATOM 730 C C . VAL A 1 98 ? 17.927 -8.201 6.892 1.00 47.75 98 VAL A C 1
ATOM 732 O O . VAL A 1 98 ? 19.124 -8.332 7.132 1.00 47.75 98 VAL A O 1
ATOM 735 N N . SER A 1 99 ? 17.329 -7.014 7.004 1.00 56.06 99 SER A N 1
ATOM 736 C CA . SER A 1 99 ? 17.991 -5.857 7.617 1.00 56.06 99 SER A CA 1
ATOM 737 C C . SER A 1 99 ? 17.790 -5.894 9.133 1.00 56.06 99 SER A C 1
ATOM 739 O O . SER A 1 99 ? 16.739 -5.518 9.652 1.00 56.06 99 SER A O 1
ATOM 741 N N . ARG A 1 100 ? 18.793 -6.378 9.875 1.00 48.72 100 ARG A N 1
ATOM 742 C CA . ARG A 1 100 ? 18.780 -6.408 11.347 1.00 48.72 100 ARG A CA 1
ATOM 743 C C . ARG A 1 100 ? 19.063 -5.008 11.908 1.00 48.72 100 ARG A C 1
ATOM 745 O O . ARG A 1 100 ? 20.159 -4.744 12.393 1.00 48.72 100 ARG A O 1
ATOM 752 N N . ARG A 1 101 ? 18.091 -4.092 11.862 1.00 58.44 101 ARG A N 1
ATOM 753 C CA . ARG A 1 101 ? 18.157 -2.829 12.623 1.00 58.44 101 ARG A CA 1
ATOM 754 C C . ARG A 1 101 ? 17.391 -2.967 13.940 1.00 58.44 101 ARG A C 1
ATOM 756 O O . ARG A 1 101 ? 16.192 -3.225 13.956 1.00 58.44 101 ARG A O 1
ATOM 763 N N . LYS A 1 102 ? 18.109 -2.809 15.057 1.00 45.22 102 LYS A N 1
ATOM 764 C CA . LYS A 1 102 ? 17.569 -2.804 16.425 1.00 45.22 102 LYS A CA 1
ATOM 765 C C . LYS A 1 102 ? 16.635 -1.593 16.582 1.00 45.22 102 LYS A C 1
ATOM 767 O O . LYS A 1 102 ? 17.111 -0.462 16.561 1.00 45.22 102 LYS A O 1
ATOM 772 N N . ARG A 1 103 ? 15.322 -1.824 16.704 1.00 54.66 103 ARG A N 1
ATOM 773 C CA . ARG A 1 103 ? 14.329 -0.758 16.931 1.00 54.66 103 ARG A CA 1
ATOM 774 C C . ARG A 1 103 ? 14.479 -0.190 18.354 1.00 54.66 103 ARG A C 1
ATOM 776 O O . ARG A 1 103 ? 14.518 -0.981 19.299 1.00 54.66 103 ARG A O 1
ATOM 783 N N . PRO A 1 104 ? 14.541 1.137 18.551 1.00 46.28 104 PRO A N 1
ATOM 784 C CA . PRO A 1 104 ? 14.249 1.724 19.852 1.00 46.28 104 PRO A CA 1
ATOM 785 C C . PRO A 1 104 ? 12.746 1.574 20.135 1.00 46.28 104 PRO A C 1
ATOM 787 O O . PRO A 1 104 ? 11.922 1.728 19.235 1.00 46.28 104 PRO A O 1
ATOM 790 N N . ALA A 1 105 ? 12.389 1.223 21.371 1.00 48.84 105 ALA A N 1
ATOM 791 C CA . ALA A 1 105 ? 10.997 1.046 21.772 1.00 48.84 105 ALA A CA 1
ATOM 792 C C . ALA A 1 105 ? 10.202 2.346 21.562 1.00 48.84 105 ALA A C 1
ATOM 794 O O . ALA A 1 105 ? 10.628 3.410 22.022 1.00 48.84 105 ALA A O 1
ATOM 795 N N . LEU A 1 106 ? 9.044 2.250 20.897 1.00 51.69 106 LEU A N 1
ATOM 796 C CA . LEU A 1 106 ? 8.073 3.340 20.829 1.00 51.69 106 LEU A CA 1
ATOM 797 C C . LEU A 1 106 ? 7.648 3.668 22.269 1.00 51.69 106 LEU A C 1
ATOM 799 O O . LEU A 1 106 ? 6.978 2.868 22.924 1.00 51.69 106 LEU A O 1
ATOM 803 N N . ARG A 1 107 ? 8.069 4.822 22.798 1.00 43.94 107 ARG A N 1
ATOM 804 C CA . ARG A 1 107 ? 7.548 5.309 24.079 1.00 43.94 107 ARG A CA 1
ATOM 805 C C . ARG A 1 107 ? 6.146 5.842 23.839 1.00 43.94 107 ARG A C 1
ATOM 807 O O . ARG A 1 107 ? 5.981 6.908 23.256 1.00 43.94 107 ARG A O 1
ATOM 814 N N . VAL A 1 108 ? 5.150 5.119 24.336 1.00 48.12 108 VAL A N 1
ATOM 815 C CA . VAL A 1 108 ? 3.815 5.671 24.565 1.00 48.12 108 VAL A CA 1
ATOM 816 C C . VAL A 1 108 ? 3.969 6.757 25.634 1.00 48.12 108 VAL A C 1
ATOM 818 O O . VAL A 1 108 ? 4.193 6.452 26.806 1.00 48.12 108 VAL A O 1
ATOM 821 N N . MET A 1 109 ? 3.930 8.033 25.239 1.00 39.75 109 MET A N 1
ATOM 822 C CA . MET A 1 109 ? 3.849 9.140 26.194 1.00 39.75 109 MET A CA 1
ATOM 823 C C . MET A 1 109 ? 2.447 9.146 26.805 1.00 39.75 109 MET A C 1
ATOM 825 O O . MET A 1 109 ? 1.528 9.776 26.292 1.00 39.75 109 MET A O 1
ATOM 829 N N . GLY A 1 110 ? 2.287 8.409 27.904 1.00 37.19 110 GLY A N 1
ATOM 830 C CA . GLY A 1 110 ? 1.152 8.572 28.802 1.00 37.19 110 GLY A CA 1
ATOM 831 C C . GLY A 1 110 ? 1.185 9.977 29.399 1.00 37.19 110 GLY A C 1
ATOM 832 O O . GLY A 1 110 ? 2.148 10.343 30.077 1.00 37.19 110 GLY A O 1
ATOM 833 N N . GLY A 1 111 ? 0.146 10.765 29.123 1.00 40.56 111 GLY A N 1
ATOM 834 C CA . GLY A 1 111 ? -0.079 12.048 29.774 1.00 40.56 111 GLY A CA 1
ATOM 835 C C . GLY A 1 111 ? -0.223 11.835 31.277 1.00 40.56 111 GLY A C 1
ATOM 836 O O . GLY A 1 111 ? -1.157 11.179 31.734 1.00 40.56 111 GLY A O 1
ATOM 837 N N . LYS A 1 112 ? 0.726 12.360 32.053 1.00 37.53 112 LYS A N 1
ATOM 838 C CA . LYS A 1 112 ? 0.578 12.456 33.503 1.00 37.53 112 LYS A CA 1
ATOM 839 C C . LYS A 1 112 ? -0.434 13.559 33.801 1.00 37.53 112 LYS A C 1
ATOM 841 O O . LYS A 1 112 ? -0.162 14.722 33.525 1.00 37.53 112 LYS A O 1
ATOM 8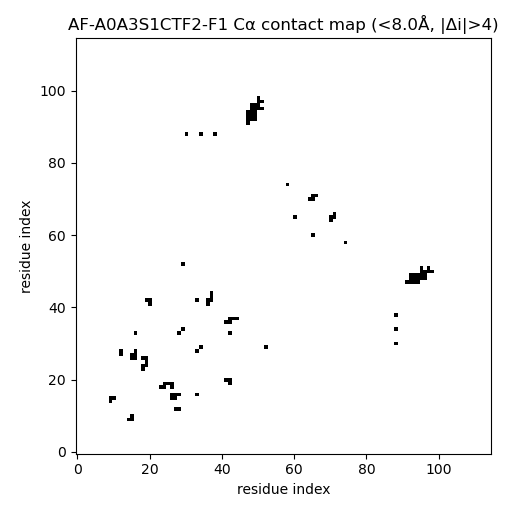46 N N . SER A 1 113 ? -1.572 13.187 34.381 1.00 39.75 113 SER A N 1
ATOM 847 C CA . SER A 1 113 ? -2.406 14.113 35.146 1.00 39.75 113 SER A CA 1
ATOM 848 C C . SER A 1 113 ? -1.651 14.455 36.430 1.00 39.75 113 SER A C 1
ATOM 850 O O . SER A 1 113 ? -1.311 13.550 37.193 1.00 39.75 113 SER A O 1
ATOM 852 N N . ALA A 1 114 ? -1.348 15.733 36.644 1.00 41.47 114 ALA A N 1
ATOM 853 C CA . ALA A 1 114 ? -0.914 16.241 37.939 1.00 41.47 114 ALA A CA 1
ATOM 854 C C . ALA A 1 114 ? -2.140 16.786 38.680 1.00 41.47 114 ALA A C 1
ATOM 856 O O . ALA A 1 114 ? -2.994 17.431 38.070 1.00 41.47 114 ALA A O 1
ATOM 857 N N . SER A 1 115 ? -2.212 16.415 39.959 1.00 43.62 115 SER A N 1
ATOM 858 C CA . SER A 1 115 ? -3.166 16.873 40.969 1.00 43.62 115 SER A CA 1
ATOM 859 C C . SER A 1 115 ? -2.972 18.341 41.332 1.00 43.62 115 SER A C 1
ATOM 861 O O . SER A 1 115 ? -1.868 18.870 41.075 1.00 43.62 115 SER A O 1
#

pLDDT: mean 77.24, std 19.37, range [37.19, 96.56]